Protein AF-A0A392QLF0-F1 (afdb_monomer_lite)

Structure (mmCIF, N/CA/C/O backbone):
data_AF-A0A392QLF0-F1
#
_entry.id   AF-A0A392QLF0-F1
#
loop_
_atom_site.group_PDB
_atom_site.id
_atom_site.type_symbol
_atom_site.label_atom_id
_atom_site.label_alt_id
_atom_site.label_comp_id
_atom_site.label_asym_id
_atom_site.label_entity_id
_atom_site.label_seq_id
_atom_site.pdbx_PDB_ins_code
_atom_site.Cartn_x
_atom_site.Cartn_y
_atom_site.Cartn_z
_atom_site.occupancy
_atom_site.B_iso_or_equiv
_atom_site.auth_seq_id
_atom_site.auth_comp_id
_atom_site.auth_asym_id
_atom_site.auth_atom_id
_atom_site.pdbx_PDB_model_num
ATOM 1 N N . MET A 1 1 ? -29.404 33.894 15.252 1.00 40.09 1 MET A N 1
ATOM 2 C CA . MET A 1 1 ? -28.135 34.049 14.511 1.00 40.09 1 MET A CA 1
ATOM 3 C C . MET A 1 1 ? -27.230 32.893 14.909 1.00 40.09 1 MET A C 1
ATOM 5 O O . MET A 1 1 ? -26.677 32.927 15.997 1.00 40.09 1 MET A O 1
ATOM 9 N N . GLY A 1 2 ? -27.186 31.824 14.110 1.00 49.44 2 GLY A N 1
ATOM 10 C CA . GLY A 1 2 ? -26.257 30.713 14.334 1.00 49.44 2 GLY A CA 1
ATOM 11 C C . GLY A 1 2 ? -24.897 31.095 13.766 1.00 49.44 2 GLY A C 1
ATOM 12 O O . GLY A 1 2 ? -24.815 31.505 12.610 1.00 49.44 2 GLY A O 1
ATOM 13 N N . THR A 1 3 ? -23.852 31.056 14.583 1.00 54.81 3 THR A N 1
ATOM 14 C CA . THR A 1 3 ? -22.486 31.307 14.132 1.00 54.81 3 THR A CA 1
ATOM 15 C C . THR A 1 3 ? -22.033 30.119 13.283 1.00 54.81 3 THR A C 1
ATOM 17 O O . THR A 1 3 ? -21.970 28.990 13.759 1.00 54.81 3 THR A O 1
ATOM 20 N N . ASN A 1 4 ? -21.751 30.363 12.004 1.00 55.31 4 ASN A N 1
ATOM 21 C CA . ASN A 1 4 ? -21.114 29.386 11.125 1.00 55.31 4 ASN A CA 1
ATOM 22 C C . ASN A 1 4 ? -19.633 29.316 11.509 1.00 55.31 4 ASN A C 1
ATOM 24 O O . ASN A 1 4 ? -18.834 30.135 11.057 1.00 55.31 4 ASN A O 1
ATOM 28 N N . TRP A 1 5 ? -19.267 28.383 12.385 1.00 60.12 5 TRP A N 1
ATOM 29 C CA . TRP A 1 5 ? -17.862 28.097 12.656 1.00 60.12 5 TRP A CA 1
ATOM 30 C C . TRP A 1 5 ? -17.313 27.303 11.475 1.00 60.12 5 TRP A C 1
ATOM 32 O O . TRP A 1 5 ? -17.669 26.142 11.277 1.00 60.12 5 TRP A O 1
ATOM 42 N N . THR A 1 6 ? -16.456 27.930 10.673 1.00 64.31 6 THR A N 1
ATOM 43 C CA . THR A 1 6 ? -15.661 27.224 9.670 1.00 64.31 6 THR A CA 1
ATOM 44 C C . THR A 1 6 ? -14.697 26.307 10.419 1.00 64.31 6 THR A C 1
ATOM 46 O O . THR A 1 6 ? -13.679 26.763 10.938 1.00 64.31 6 THR A O 1
ATOM 49 N N . LEU A 1 7 ? -15.033 25.020 10.536 1.00 65.25 7 LEU A N 1
ATOM 50 C CA . LEU A 1 7 ? -14.115 24.001 11.039 1.00 65.25 7 LEU A CA 1
ATOM 51 C C . LEU A 1 7 ? -12.945 23.899 10.053 1.00 65.25 7 LEU A C 1
ATOM 53 O O . LEU A 1 7 ? -13.033 23.225 9.030 1.00 65.25 7 LEU A O 1
ATOM 57 N N . ALA A 1 8 ? -11.857 24.611 10.340 1.00 70.12 8 ALA A N 1
ATOM 58 C CA . ALA A 1 8 ? -10.604 24.459 9.622 1.00 70.12 8 ALA A CA 1
ATOM 59 C C . ALA A 1 8 ? -9.987 23.118 10.036 1.00 70.12 8 ALA A C 1
ATOM 61 O O . ALA A 1 8 ? -9.342 23.011 11.079 1.00 70.12 8 ALA A O 1
ATOM 62 N N . GLY A 1 9 ? -10.230 22.074 9.242 1.00 67.69 9 GLY A N 1
ATOM 63 C CA . GLY A 1 9 ? -9.486 20.828 9.366 1.00 67.69 9 GLY A CA 1
ATOM 64 C C . GLY A 1 9 ? -8.004 21.126 9.156 1.00 67.69 9 GLY A C 1
ATOM 65 O O . GLY A 1 9 ? -7.614 21.604 8.094 1.00 67.69 9 GLY A O 1
ATOM 66 N N . LYS A 1 10 ? -7.183 20.899 10.182 1.00 74.62 10 LYS A N 1
ATOM 67 C CA . LYS A 1 10 ? -5.729 20.992 10.069 1.00 74.62 10 LYS A CA 1
ATOM 68 C C . LYS A 1 10 ? -5.209 19.605 9.728 1.00 74.62 10 LYS A C 1
ATOM 70 O O . LYS A 1 10 ? -5.340 18.693 10.541 1.00 74.62 10 LYS A O 1
ATOM 75 N N . GLU A 1 11 ? -4.639 19.448 8.539 1.00 71.06 11 GLU A N 1
ATOM 76 C CA . GLU A 1 11 ? -3.872 18.247 8.221 1.00 71.06 11 GLU A CA 1
ATOM 77 C C . GLU A 1 11 ? -2.691 18.147 9.197 1.00 71.06 11 GLU A C 1
ATOM 79 O O . GLU A 1 11 ? -1.948 19.109 9.416 1.00 71.06 11 GLU A O 1
ATOM 84 N N . VAL A 1 12 ? -2.569 17.002 9.864 1.00 63.72 12 VAL A N 1
ATOM 85 C CA . VAL A 1 12 ? -1.446 16.707 10.752 1.00 63.72 12 VAL A CA 1
ATOM 86 C C . VAL A 1 12 ? -0.616 15.643 10.049 1.00 63.72 12 VAL A C 1
ATOM 88 O O . VAL A 1 12 ? -1.173 14.605 9.682 1.00 63.72 12 VAL A O 1
ATOM 91 N N . PRO A 1 13 ? 0.690 15.872 9.825 1.00 62.00 13 PRO A N 1
ATOM 92 C CA . PRO A 1 13 ? 1.537 14.842 9.250 1.00 62.00 13 PRO A CA 1
ATOM 93 C C . PRO A 1 13 ? 1.526 13.622 10.170 1.00 62.00 13 PRO A C 1
ATOM 95 O O . PRO A 1 13 ? 1.575 13.757 11.393 1.00 62.00 13 PRO A O 1
ATOM 98 N N . ILE A 1 14 ? 1.494 12.423 9.591 1.00 60.53 14 ILE A N 1
ATOM 99 C CA . ILE A 1 14 ? 1.734 11.199 10.357 1.00 60.53 14 ILE A CA 1
ATOM 100 C C . ILE A 1 14 ? 3.232 11.178 10.684 1.00 60.53 14 ILE A C 1
ATOM 102 O O . ILE A 1 14 ? 4.050 10.682 9.911 1.00 60.53 14 ILE A O 1
ATOM 106 N N . ILE A 1 15 ? 3.597 11.812 11.799 1.00 50.50 15 ILE A N 1
ATOM 107 C CA . ILE A 1 15 ? 4.962 11.837 12.326 1.00 50.50 15 ILE A CA 1
ATOM 108 C C . ILE A 1 15 ? 5.329 10.397 12.708 1.00 50.50 15 ILE A C 1
ATOM 110 O O . ILE A 1 15 ? 4.610 9.771 13.482 1.00 50.50 15 ILE A O 1
ATOM 114 N N . GLY A 1 16 ? 6.429 9.863 12.168 1.00 55.97 16 GLY A N 1
ATOM 115 C CA . GLY A 1 16 ? 6.985 8.589 12.637 1.00 55.97 16 GLY A CA 1
ATOM 116 C C . GLY A 1 16 ? 7.229 7.503 11.592 1.00 55.97 16 GLY A C 1
ATOM 117 O O . GLY A 1 16 ? 7.421 6.355 11.990 1.00 55.97 16 GLY A O 1
ATOM 118 N N . SER A 1 17 ? 7.283 7.804 10.286 1.00 57.53 17 SER A N 1
ATOM 119 C CA . SER A 1 17 ? 7.717 6.796 9.292 1.00 57.53 17 SER A CA 1
ATOM 120 C C . SER A 1 17 ? 9.123 6.249 9.594 1.00 57.53 17 SER A C 1
ATOM 122 O O . SER A 1 17 ? 9.430 5.097 9.304 1.00 57.53 17 SER A O 1
ATOM 124 N N . ASP A 1 18 ? 9.951 7.074 10.219 1.00 65.94 18 ASP A N 1
ATOM 125 C CA . ASP A 1 18 ? 11.298 6.826 10.724 1.00 65.94 18 ASP A CA 1
ATOM 126 C C . ASP A 1 18 ? 11.337 5.941 11.988 1.00 65.94 18 ASP A C 1
ATOM 128 O O . ASP A 1 18 ? 12.380 5.381 12.312 1.00 65.94 18 ASP A O 1
ATOM 132 N N . SER A 1 19 ? 10.199 5.736 12.663 1.00 75.38 19 SER A N 1
ATOM 133 C CA . SER A 1 19 ? 10.060 4.816 13.807 1.00 75.38 19 SER A CA 1
ATOM 134 C C . SER A 1 19 ? 9.382 3.486 13.453 1.00 75.38 19 SER A C 1
ATOM 136 O O . SER A 1 19 ? 9.258 2.611 14.317 1.00 75.38 19 SER A O 1
ATOM 138 N N . VAL A 1 20 ? 8.931 3.308 12.205 1.00 85.69 20 VAL A N 1
ATOM 139 C CA . VAL A 1 20 ? 8.296 2.061 11.764 1.00 85.69 20 VAL A CA 1
ATOM 140 C C . VAL A 1 20 ? 9.348 0.963 11.656 1.00 85.69 20 VAL A C 1
ATOM 142 O O . VAL A 1 20 ? 10.322 1.070 10.911 1.00 85.69 20 VAL A O 1
ATOM 145 N N . ARG A 1 21 ? 9.122 -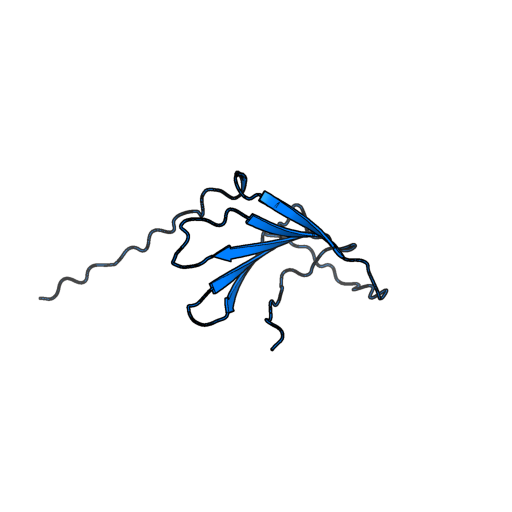0.145 12.364 1.00 89.81 21 ARG A N 1
ATOM 146 C CA . ARG A 1 21 ? 9.902 -1.370 12.179 1.00 89.81 21 ARG A CA 1
ATOM 147 C C . ARG A 1 21 ? 9.354 -2.136 10.978 1.00 89.81 21 ARG A C 1
ATOM 149 O O . ARG A 1 21 ? 8.256 -2.689 11.044 1.00 89.81 21 ARG A O 1
ATOM 156 N N . TRP A 1 22 ? 10.123 -2.163 9.897 1.00 92.25 22 TRP A N 1
ATOM 157 C CA . TRP A 1 22 ? 9.745 -2.844 8.662 1.00 92.25 22 TRP A CA 1
ATOM 158 C C . TRP A 1 22 ? 10.063 -4.334 8.714 1.00 92.25 22 TRP A C 1
ATOM 160 O O . TRP A 1 22 ? 11.141 -4.739 9.148 1.00 92.25 22 TRP A O 1
ATOM 170 N N . THR A 1 23 ? 9.117 -5.144 8.247 1.00 95.12 23 THR A N 1
ATOM 171 C CA . THR A 1 23 ? 9.382 -6.520 7.825 1.00 95.12 23 THR A CA 1
ATOM 172 C C . THR A 1 23 ? 9.483 -6.533 6.308 1.00 95.12 23 THR A C 1
ATOM 174 O O . THR A 1 23 ? 8.507 -6.248 5.612 1.00 95.12 23 THR A O 1
ATOM 177 N N . ASP A 1 24 ? 10.680 -6.832 5.818 1.00 94.88 24 ASP A N 1
ATOM 178 C CA . ASP A 1 24 ? 10.992 -6.890 4.396 1.00 94.88 24 ASP A CA 1
ATOM 179 C C . ASP A 1 24 ? 10.567 -8.221 3.783 1.00 94.88 24 ASP A C 1
ATOM 181 O O . ASP A 1 24 ? 10.898 -9.293 4.292 1.00 94.88 24 ASP A O 1
ATOM 185 N N . LEU A 1 25 ? 9.851 -8.143 2.666 1.00 94.62 25 LEU A N 1
ATOM 186 C CA . LEU A 1 25 ? 9.343 -9.281 1.917 1.00 94.62 25 LEU A CA 1
ATOM 187 C C . LEU A 1 25 ? 9.746 -9.117 0.452 1.00 94.62 25 LEU A C 1
ATOM 189 O O . LEU A 1 25 ? 9.420 -8.119 -0.186 1.00 94.62 25 LEU A O 1
ATOM 193 N N . SER A 1 26 ? 10.451 -10.099 -0.103 1.00 92.50 26 SER A N 1
ATOM 194 C CA . SER A 1 26 ? 10.736 -10.145 -1.536 1.00 92.50 26 SER A CA 1
ATOM 195 C C . SER A 1 26 ? 9.650 -10.935 -2.259 1.00 92.50 26 SER A C 1
ATOM 197 O O . SER A 1 26 ? 9.319 -12.064 -1.890 1.00 92.50 26 SER A O 1
ATOM 199 N N . VAL A 1 27 ? 9.088 -10.348 -3.313 1.00 88.50 27 VAL A N 1
ATOM 200 C CA . VAL A 1 27 ? 8.111 -11.034 -4.159 1.00 88.50 27 VAL A CA 1
ATOM 201 C C . VAL A 1 27 ? 8.865 -11.724 -5.288 1.00 88.50 27 VAL A C 1
ATOM 203 O O . VAL A 1 27 ? 9.460 -11.079 -6.148 1.00 88.50 27 VAL A O 1
ATOM 206 N N . SER A 1 28 ? 8.858 -13.057 -5.276 1.00 80.75 28 SER A N 1
ATOM 207 C CA . SER A 1 28 ? 9.425 -13.847 -6.371 1.00 80.75 28 SER A CA 1
ATOM 208 C C . SER A 1 28 ? 8.498 -13.760 -7.581 1.00 80.75 28 SER A C 1
ATOM 210 O O . SER A 1 28 ? 7.306 -14.043 -7.465 1.00 80.75 28 SER A O 1
ATOM 212 N N . SER A 1 29 ? 9.021 -13.370 -8.746 1.00 69.06 29 SER A N 1
ATOM 213 C CA . SER A 1 29 ? 8.218 -13.369 -9.971 1.00 69.06 29 SER A CA 1
ATOM 214 C C . SER A 1 29 ? 7.861 -14.803 -10.351 1.00 69.06 29 SER A C 1
ATOM 216 O O . SER A 1 29 ? 8.756 -15.614 -10.578 1.00 69.06 29 SER A O 1
ATOM 218 N N . SER A 1 30 ? 6.569 -15.124 -10.440 1.00 62.25 30 SER A N 1
ATOM 219 C CA . SER A 1 30 ? 6.106 -16.425 -10.946 1.00 62.25 30 SER A CA 1
ATOM 220 C C . SER A 1 30 ? 5.665 -16.3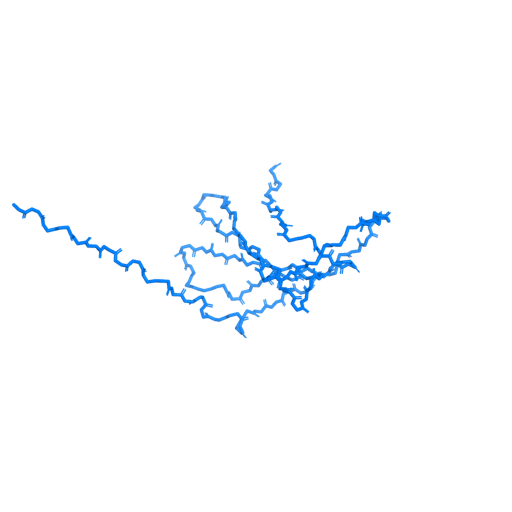68 -12.414 1.00 62.25 30 SER A C 1
ATOM 222 O O . SER A 1 30 ? 5.220 -17.378 -12.959 1.00 62.25 30 SER A O 1
ATOM 224 N N . SER A 1 31 ? 5.768 -15.222 -13.090 1.00 56.38 31 SER A N 1
ATOM 225 C CA . SER A 1 31 ? 5.410 -15.092 -14.505 1.00 56.38 31 SER A CA 1
ATOM 226 C C . SER A 1 31 ? 6.096 -13.882 -15.126 1.00 56.38 31 SER A C 1
ATOM 228 O O . SER A 1 31 ? 6.018 -12.777 -14.595 1.00 56.38 31 SER A O 1
ATOM 230 N N . ASN A 1 32 ? 6.746 -14.091 -16.271 1.00 53.91 32 ASN A N 1
ATOM 231 C CA . ASN A 1 32 ? 7.326 -13.043 -17.107 1.00 53.91 32 ASN A CA 1
ATOM 232 C C . ASN A 1 32 ? 6.206 -12.210 -17.753 1.00 53.91 32 ASN A C 1
ATOM 234 O O . ASN A 1 32 ? 5.988 -12.292 -18.958 1.00 53.91 32 ASN A O 1
ATOM 238 N N . ILE A 1 33 ? 5.460 -11.434 -16.969 1.00 57.91 33 ILE A N 1
ATOM 239 C CA . ILE A 1 33 ? 4.653 -10.355 -17.531 1.00 57.91 33 ILE A CA 1
ATOM 240 C C . ILE A 1 33 ? 5.587 -9.159 -17.660 1.00 57.91 33 ILE A C 1
ATOM 242 O O . ILE A 1 33 ? 5.797 -8.396 -16.719 1.00 57.91 33 ILE A O 1
ATOM 246 N N . THR A 1 34 ? 6.197 -9.036 -18.835 1.00 51.81 34 THR A N 1
ATOM 247 C CA . THR A 1 34 ? 6.783 -7.779 -19.290 1.00 51.81 34 THR A CA 1
ATOM 248 C C . THR A 1 34 ? 5.626 -6.814 -19.504 1.00 51.81 34 THR A C 1
ATOM 250 O O . THR A 1 34 ? 4.975 -6.836 -20.548 1.00 51.81 34 THR A O 1
ATOM 253 N N . VAL A 1 35 ? 5.307 -6.015 -18.489 1.00 56.12 35 VAL A N 1
ATOM 254 C CA . VAL A 1 35 ? 4.468 -4.839 -18.705 1.00 56.12 35 VAL A CA 1
ATOM 255 C C . VAL A 1 35 ? 5.368 -3.833 -19.408 1.00 56.12 35 VAL A C 1
ATOM 257 O O . VAL A 1 35 ? 6.167 -3.156 -18.770 1.00 56.12 35 VAL A O 1
ATOM 260 N N . ASP A 1 36 ? 5.289 -3.808 -20.738 1.00 51.03 36 ASP A N 1
ATOM 261 C CA . ASP A 1 36 ? 5.849 -2.736 -21.558 1.00 51.03 36 ASP A CA 1
ATOM 262 C C . ASP A 1 36 ? 4.951 -1.512 -21.367 1.00 51.03 36 ASP A C 1
ATOM 264 O O . ASP A 1 36 ? 4.000 -1.252 -22.102 1.00 51.03 36 ASP A O 1
ATOM 268 N N . GLY A 1 37 ? 5.150 -0.857 -20.236 1.00 54.53 37 GLY A N 1
ATOM 269 C CA . GLY A 1 37 ? 4.428 0.330 -19.844 1.00 54.53 37 GLY A CA 1
ATOM 270 C C . GLY A 1 37 ? 5.415 1.209 -19.120 1.00 54.53 37 GLY A C 1
ATOM 271 O O . GLY A 1 37 ? 5.996 0.785 -18.125 1.00 54.53 37 GLY A O 1
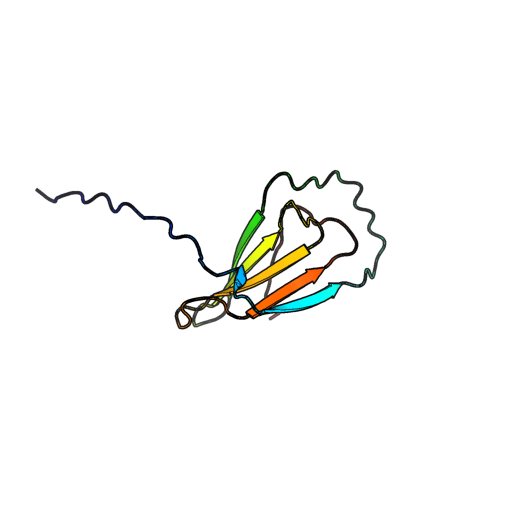ATOM 272 N N . ASP A 1 38 ? 5.598 2.418 -19.635 1.00 54.88 38 ASP A N 1
ATOM 273 C CA . ASP A 1 38 ? 6.309 3.515 -18.990 1.00 54.88 38 ASP A CA 1
ATOM 274 C C . ASP A 1 38 ? 5.579 3.883 -17.684 1.00 54.88 38 ASP A C 1
ATOM 276 O O . ASP A 1 38 ? 4.877 4.886 -17.586 1.00 54.88 38 ASP A O 1
ATOM 280 N N . SER A 1 39 ? 5.640 3.007 -16.677 1.00 59.34 39 SER A N 1
ATOM 281 C CA . SER A 1 39 ? 5.047 3.217 -15.361 1.00 59.34 39 SER A CA 1
ATOM 282 C C . SER A 1 39 ? 5.985 4.112 -14.562 1.00 59.34 39 SER A C 1
ATOM 284 O O . SER A 1 39 ? 6.560 3.718 -13.544 1.00 59.34 39 SER A O 1
ATOM 286 N N . THR A 1 40 ? 6.201 5.322 -15.069 1.00 65.31 40 THR A N 1
ATOM 287 C CA . THR A 1 40 ? 6.992 6.337 -14.390 1.00 65.31 40 THR A CA 1
ATOM 288 C C . THR A 1 40 ? 6.163 6.882 -13.238 1.00 65.31 40 THR A C 1
ATOM 290 O O . THR A 1 40 ? 5.225 7.662 -13.392 1.00 65.31 40 THR A O 1
ATOM 293 N N . ILE A 1 41 ? 6.483 6.422 -12.031 1.00 74.75 41 ILE A N 1
ATOM 294 C CA . ILE A 1 41 ? 5.958 7.025 -10.811 1.00 74.75 41 ILE A CA 1
ATOM 295 C C . ILE A 1 41 ? 6.618 8.403 -10.681 1.00 74.75 41 ILE A C 1
ATOM 297 O O . ILE A 1 41 ? 7.778 8.514 -10.293 1.00 74.75 41 ILE A O 1
ATOM 301 N N . THR A 1 42 ? 5.887 9.456 -11.049 1.00 81.56 42 THR A N 1
ATOM 302 C CA . THR A 1 42 ? 6.363 10.850 -10.968 1.00 81.56 42 THR A CA 1
ATOM 303 C C . THR A 1 42 ? 6.313 11.400 -9.544 1.00 81.56 42 THR A C 1
ATOM 305 O O . THR A 1 42 ? 7.131 12.236 -9.160 1.00 81.56 42 THR A O 1
ATOM 308 N N . ASP A 1 43 ? 5.372 10.893 -8.749 1.00 88.44 43 ASP A N 1
ATOM 309 C CA . ASP A 1 43 ? 5.021 11.379 -7.418 1.00 88.44 43 ASP A CA 1
ATOM 310 C C . ASP A 1 43 ? 4.741 10.210 -6.483 1.00 88.44 43 ASP A C 1
ATOM 312 O O . ASP A 1 43 ? 4.304 9.150 -6.931 1.00 88.44 43 ASP A O 1
ATOM 316 N N . ASP A 1 44 ? 4.942 10.421 -5.185 1.00 90.12 44 ASP A N 1
ATOM 317 C CA . ASP A 1 44 ? 4.583 9.431 -4.175 1.00 90.12 44 ASP A CA 1
ATOM 318 C C . ASP A 1 44 ? 3.076 9.146 -4.234 1.00 90.12 44 ASP A C 1
ATOM 320 O O . ASP A 1 44 ? 2.251 10.050 -4.404 1.00 90.12 44 ASP A O 1
ATOM 324 N N . ARG A 1 45 ? 2.702 7.871 -4.116 1.00 91.38 45 ARG A N 1
ATOM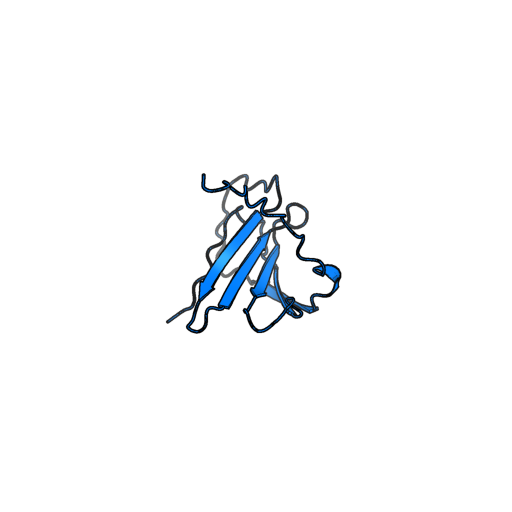 325 C CA . ARG A 1 45 ? 1.304 7.429 -4.164 1.00 91.38 45 ARG A CA 1
ATOM 326 C C . ARG A 1 45 ? 0.941 6.711 -2.890 1.00 91.38 45 ARG A C 1
ATOM 328 O O . ARG A 1 45 ? 1.708 5.896 -2.393 1.00 91.38 45 ARG A O 1
ATOM 335 N N . ALA A 1 46 ? -0.248 6.993 -2.385 1.00 91.62 46 ALA A N 1
ATOM 336 C CA . ALA A 1 46 ? -0.792 6.308 -1.234 1.00 91.62 46 ALA A CA 1
ATOM 337 C C . ALA A 1 46 ? -2.312 6.246 -1.325 1.00 91.62 46 ALA A C 1
ATOM 339 O O . ALA A 1 46 ? -2.957 7.128 -1.894 1.00 91.62 46 ALA A O 1
ATOM 340 N N . SER A 1 47 ? -2.884 5.210 -0.733 1.00 91.94 47 SER A N 1
ATOM 341 C CA . SER A 1 47 ? -4.313 5.139 -0.458 1.00 91.94 47 SER A CA 1
ATOM 342 C C . SER A 1 47 ? -4.544 4.206 0.722 1.00 91.94 47 SER A C 1
ATOM 344 O O . SER A 1 47 ? -3.597 3.658 1.291 1.00 91.94 47 SER A O 1
ATOM 346 N N . PHE A 1 48 ? -5.801 4.036 1.109 1.00 89.81 48 PHE A N 1
ATOM 347 C CA . PHE A 1 48 ? -6.168 3.160 2.206 1.00 89.81 48 PHE A CA 1
ATOM 348 C C . PHE A 1 48 ? -7.367 2.286 1.854 1.00 89.81 48 PHE A C 1
ATOM 350 O O . PHE A 1 48 ? -8.159 2.603 0.970 1.00 89.81 48 PHE A O 1
ATOM 357 N N . SER A 1 49 ? -7.496 1.186 2.581 1.00 89.81 49 SER A N 1
ATOM 358 C CA . SER A 1 49 ? -8.662 0.311 2.586 1.00 89.81 49 SER A CA 1
ATOM 359 C C . SER A 1 49 ? -9.087 0.073 4.030 1.00 89.81 49 SER A C 1
ATOM 361 O O . SER A 1 49 ? -8.243 0.039 4.926 1.00 89.81 49 SER A O 1
ATOM 363 N N . VAL A 1 50 ? -10.388 -0.066 4.268 1.00 90.31 50 VAL A N 1
ATOM 364 C CA . VAL A 1 50 ? -10.937 -0.353 5.599 1.00 90.31 50 VAL A CA 1
ATOM 365 C C . VAL A 1 50 ? -11.355 -1.812 5.634 1.00 90.31 50 VAL A C 1
ATOM 367 O O . VAL A 1 50 ? -12.069 -2.272 4.746 1.00 90.31 50 VAL A O 1
ATOM 370 N N . ILE A 1 51 ? -10.910 -2.536 6.656 1.00 87.88 51 ILE A N 1
ATOM 371 C CA . ILE A 1 51 ? -11.228 -3.950 6.847 1.00 87.88 51 ILE A CA 1
ATOM 372 C C . ILE A 1 51 ? -11.696 -4.221 8.278 1.00 87.88 51 ILE A C 1
ATOM 374 O O . ILE A 1 51 ? -11.234 -3.584 9.224 1.00 87.88 51 ILE A O 1
ATOM 378 N N . GLY A 1 52 ? -12.556 -5.229 8.429 1.00 85.88 52 GLY A N 1
ATOM 379 C CA . GLY A 1 52 ? -12.985 -5.748 9.729 1.00 85.88 52 GLY A CA 1
ATOM 380 C C . GLY A 1 52 ? -13.991 -4.876 10.487 1.00 85.88 52 GLY A C 1
ATOM 381 O O . GLY A 1 52 ? -14.373 -3.795 10.047 1.00 85.88 52 GLY A O 1
ATOM 382 N N . ASP A 1 53 ? -14.410 -5.401 11.639 1.00 86.12 53 ASP A N 1
ATOM 383 C CA . ASP A 1 53 ? -15.246 -4.740 12.642 1.00 86.12 53 ASP A CA 1
ATOM 384 C C . ASP A 1 53 ? -14.711 -5.133 14.039 1.00 86.12 53 ASP A C 1
ATOM 386 O O . ASP A 1 53 ? -14.748 -6.322 14.376 1.00 86.12 53 ASP A O 1
ATOM 390 N N . PRO A 1 54 ? -14.124 -4.210 14.831 1.00 85.88 54 PRO A N 1
ATOM 391 C CA . PRO A 1 54 ? -13.989 -2.769 14.588 1.00 85.88 54 PRO A CA 1
ATOM 392 C C . PRO A 1 54 ? -13.052 -2.430 13.408 1.00 85.88 54 PRO A C 1
ATOM 394 O O . PRO A 1 54 ? -12.192 -3.240 13.056 1.00 85.88 54 PRO A O 1
ATOM 397 N N . PRO A 1 55 ? -13.191 -1.235 12.796 1.00 88.00 55 PRO A N 1
ATOM 398 C CA . PRO A 1 55 ? -12.494 -0.891 11.561 1.00 88.00 55 PRO A CA 1
ATOM 399 C C . PRO A 1 55 ? -10.979 -0.756 11.752 1.00 88.00 55 PRO A C 1
ATOM 401 O O . PRO A 1 55 ? -10.497 0.033 12.574 1.00 88.00 55 PRO A O 1
ATOM 404 N N . THR A 1 56 ? -10.240 -1.466 10.905 1.00 88.44 56 THR A N 1
ATOM 405 C CA . THR A 1 56 ? -8.793 -1.344 10.727 1.00 88.44 56 THR A CA 1
ATOM 406 C C . THR A 1 56 ? -8.506 -0.733 9.361 1.00 88.44 56 THR A C 1
ATOM 408 O O . THR A 1 56 ? -9.009 -1.202 8.340 1.00 88.44 56 THR A O 1
ATOM 411 N N . TYR A 1 57 ? -7.678 0.305 9.329 1.00 89.12 57 TYR A N 1
ATOM 412 C CA . TYR A 1 57 ? -7.287 1.003 8.112 1.00 89.12 57 TYR A CA 1
ATOM 413 C C . TYR A 1 57 ? -5.933 0.474 7.649 1.00 89.12 57 TYR A C 1
ATOM 415 O O . TYR A 1 57 ? -4.922 0.631 8.332 1.00 89.12 57 TYR A O 1
ATOM 423 N N . LEU A 1 58 ? -5.908 -0.144 6.476 1.00 90.25 58 LEU A N 1
ATOM 424 C CA . LEU A 1 58 ? -4.685 -0.562 5.808 1.00 90.25 58 LEU A CA 1
ATOM 425 C C . LEU A 1 58 ? -4.278 0.504 4.802 1.00 90.25 58 LEU A C 1
ATOM 427 O O . LEU A 1 58 ? -4.998 0.743 3.838 1.00 90.25 58 LEU A O 1
ATOM 431 N N . ILE A 1 59 ? -3.128 1.130 5.016 1.00 91.19 59 ILE A N 1
ATOM 432 C CA . ILE A 1 59 ? -2.575 2.156 4.131 1.00 91.19 59 ILE A CA 1
ATOM 433 C C . ILE A 1 59 ? -1.479 1.527 3.288 1.00 91.19 59 ILE A C 1
ATOM 435 O O . ILE A 1 59 ? -0.518 0.999 3.848 1.00 91.19 59 ILE A O 1
ATOM 439 N N . TRP A 1 60 ? -1.576 1.643 1.965 1.00 93.19 60 TRP A N 1
ATOM 440 C CA . TRP A 1 60 ? -0.439 1.380 1.089 1.00 93.19 60 TRP A CA 1
ATOM 441 C C . TRP A 1 60 ? 0.250 2.671 0.667 1.00 93.19 60 TRP A C 1
ATOM 443 O O . TRP A 1 60 ? -0.401 3.706 0.503 1.00 93.19 60 TRP A O 1
ATOM 453 N N . ARG A 1 61 ? 1.565 2.592 0.453 1.00 92.44 61 ARG A N 1
ATOM 454 C CA . ARG A 1 61 ? 2.386 3.675 -0.098 1.00 92.44 61 ARG A CA 1
ATOM 455 C C . ARG A 1 61 ? 3.379 3.134 -1.122 1.00 92.44 61 ARG A C 1
ATOM 457 O O . ARG A 1 61 ? 3.942 2.060 -0.927 1.00 92.44 61 ARG A O 1
ATOM 464 N N . ILE A 1 62 ? 3.612 3.900 -2.178 1.00 92.50 62 ILE A N 1
ATOM 465 C CA . ILE A 1 62 ? 4.646 3.672 -3.185 1.00 92.50 62 ILE A CA 1
ATOM 466 C C . ILE A 1 62 ? 5.433 4.973 -3.313 1.00 92.50 62 ILE A C 1
ATOM 468 O O . ILE A 1 62 ? 4.868 6.017 -3.644 1.00 92.50 62 ILE A O 1
ATOM 472 N N . HIS A 1 63 ? 6.732 4.909 -3.033 1.00 90.56 63 HIS A N 1
ATOM 473 C CA . HIS A 1 63 ? 7.619 6.071 -3.095 1.00 90.56 63 HIS A CA 1
ATOM 474 C C . HIS A 1 63 ? 8.212 6.203 -4.490 1.00 90.56 63 HIS A C 1
ATOM 476 O O . HIS A 1 63 ? 8.744 5.232 -5.030 1.00 90.56 63 HIS A O 1
ATOM 482 N N . LYS A 1 64 ? 8.234 7.413 -5.049 1.00 90.06 64 LYS A N 1
ATOM 483 C CA . LYS A 1 64 ? 8.841 7.664 -6.368 1.00 90.06 64 LYS A CA 1
ATOM 484 C C . LYS A 1 64 ? 10.333 7.332 -6.414 1.00 90.06 64 LYS A C 1
ATOM 486 O O . LYS A 1 64 ? 10.851 6.923 -7.445 1.00 90.06 64 LYS A O 1
ATOM 491 N N . ALA A 1 65 ? 11.025 7.475 -5.281 1.00 90.31 65 ALA A N 1
ATOM 492 C CA . ALA A 1 65 ? 12.442 7.137 -5.153 1.00 90.31 65 ALA A CA 1
ATOM 493 C C . ALA A 1 65 ? 12.699 5.619 -5.121 1.00 90.31 65 ALA A C 1
ATOM 495 O O . ALA A 1 65 ? 13.828 5.184 -5.333 1.00 90.31 65 ALA A O 1
ATOM 496 N N . GLN A 1 66 ? 11.670 4.815 -4.832 1.00 90.31 66 GLN A N 1
ATOM 497 C CA . GLN A 1 66 ? 11.742 3.355 -4.757 1.00 90.31 66 GLN A CA 1
ATOM 498 C C . GLN A 1 66 ? 10.506 2.747 -5.441 1.00 90.31 66 GLN A C 1
ATOM 500 O O . GLN A 1 66 ? 9.645 2.175 -4.773 1.00 90.31 66 GLN A O 1
ATOM 505 N N . PRO A 1 67 ? 10.398 2.860 -6.778 1.00 89.06 67 PRO A N 1
ATOM 506 C CA . PRO A 1 67 ? 9.166 2.544 -7.500 1.00 89.06 67 PRO A CA 1
ATOM 507 C C . PRO A 1 67 ? 8.810 1.052 -7.474 1.00 89.06 67 PRO A C 1
ATOM 509 O O . PRO A 1 67 ? 7.679 0.687 -7.751 1.00 89.06 67 PRO A O 1
ATOM 512 N N . GLN A 1 68 ? 9.756 0.179 -7.137 1.00 90.81 68 GLN A N 1
ATOM 513 C CA . GLN A 1 68 ? 9.557 -1.268 -6.994 1.00 90.81 68 GLN A CA 1
ATOM 514 C C . GLN A 1 68 ? 9.067 -1.690 -5.598 1.00 90.81 68 GLN A C 1
ATOM 516 O O . GLN A 1 68 ? 8.901 -2.880 -5.331 1.00 90.81 68 GLN A O 1
ATOM 521 N N . THR A 1 69 ? 8.901 -0.732 -4.688 1.00 92.56 69 THR A N 1
ATOM 522 C CA . THR A 1 69 ? 8.631 -0.988 -3.276 1.00 92.56 69 THR A CA 1
ATOM 523 C C . THR A 1 69 ? 7.207 -0.579 -2.922 1.00 92.56 69 THR A C 1
ATOM 525 O O . THR A 1 69 ? 6.818 0.573 -3.116 1.00 92.56 69 THR A O 1
ATOM 528 N N . LEU A 1 70 ? 6.450 -1.508 -2.338 1.00 93.44 70 LEU A N 1
ATOM 529 C CA . LEU A 1 70 ? 5.146 -1.246 -1.730 1.00 93.44 70 LEU A CA 1
ATOM 530 C C . LEU A 1 70 ? 5.276 -1.323 -0.211 1.00 93.44 70 LEU A C 1
ATOM 532 O O . LEU A 1 70 ? 5.629 -2.365 0.340 1.00 93.44 70 LEU A O 1
ATOM 536 N N . GLU A 1 71 ? 4.948 -0.240 0.475 1.00 94.00 71 GLU A N 1
ATOM 537 C CA . GLU A 1 71 ? 4.843 -0.220 1.930 1.00 94.00 71 GLU A CA 1
ATOM 538 C C . GLU A 1 71 ? 3.389 -0.380 2.356 1.00 94.00 71 GLU A C 1
ATOM 540 O O . GLU A 1 71 ? 2.500 0.245 1.780 1.00 94.00 71 GLU A O 1
ATOM 545 N N . LEU A 1 72 ? 3.155 -1.180 3.390 1.00 92.81 72 LEU A N 1
ATOM 546 C CA . LEU A 1 72 ? 1.845 -1.426 3.972 1.00 92.81 72 LEU A CA 1
ATOM 547 C C . LEU A 1 72 ? 1.884 -1.149 5.476 1.00 92.81 72 LEU A C 1
ATOM 549 O O . LEU A 1 72 ? 2.711 -1.707 6.204 1.00 92.81 72 LEU A O 1
ATOM 553 N N . LEU A 1 73 ? 0.970 -0.301 5.937 1.00 90.88 73 LEU A N 1
ATOM 554 C CA . LEU A 1 73 ? 0.831 0.109 7.331 1.00 90.88 73 LEU A CA 1
ATOM 555 C C . LEU A 1 73 ? -0.583 -0.166 7.833 1.00 90.88 73 LEU A C 1
ATOM 557 O O . LEU A 1 73 ? -1.558 0.012 7.107 1.00 90.88 73 LEU A O 1
ATOM 561 N N . GLU A 1 74 ? -0.684 -0.546 9.101 1.00 88.56 74 GLU A N 1
ATOM 562 C CA . GLU A 1 74 ? -1.953 -0.749 9.795 1.00 88.56 74 GLU A CA 1
ATOM 563 C C . GLU A 1 74 ? -2.209 0.405 10.769 1.00 88.56 74 GLU A C 1
ATOM 565 O O . GLU A 1 74 ? -1.402 0.660 11.667 1.00 88.56 74 GLU A O 1
ATOM 570 N N . LEU A 1 75 ? -3.356 1.069 10.628 1.00 87.00 75 LEU A N 1
ATOM 571 C CA . LEU A 1 75 ? -3.880 2.030 11.591 1.00 87.00 75 LEU A CA 1
ATOM 572 C C . LEU A 1 75 ? -5.173 1.505 12.210 1.00 87.00 75 LEU A C 1
ATOM 574 O O . LEU A 1 75 ? -6.063 1.005 11.525 1.00 87.00 75 LEU A O 1
ATOM 578 N N . THR A 1 76 ? -5.299 1.670 13.520 1.00 84.19 76 THR A N 1
ATOM 579 C CA . THR A 1 76 ? -6.492 1.290 14.286 1.00 84.19 76 THR A CA 1
ATOM 580 C C . THR A 1 76 ? -6.808 2.398 15.276 1.00 84.19 76 THR A C 1
ATOM 582 O O . THR A 1 76 ? -5.897 3.060 15.766 1.00 84.19 76 THR A O 1
ATOM 585 N N . ALA A 1 77 ? -8.083 2.590 15.615 1.00 81.19 77 ALA A N 1
ATOM 586 C CA . ALA A 1 77 ? -8.491 3.639 16.556 1.00 81.19 77 ALA A CA 1
ATOM 587 C C . ALA A 1 77 ? -7.872 3.483 17.962 1.00 81.19 77 ALA A C 1
ATOM 589 O O . ALA A 1 77 ? -7.803 4.444 18.721 1.00 81.19 77 ALA A O 1
ATOM 590 N N . SER A 1 78 ? -7.416 2.278 18.315 1.00 77.88 78 SER A N 1
ATOM 591 C CA . SER A 1 78 ? -6.789 1.969 19.603 1.00 77.88 78 SER A CA 1
ATOM 592 C C . SER A 1 78 ? -5.279 2.225 19.645 1.00 77.88 78 SER A C 1
ATOM 594 O O . SER A 1 78 ? -4.689 2.149 20.724 1.00 77.88 78 SER A O 1
ATOM 596 N N . LYS A 1 79 ? -4.633 2.515 18.507 1.00 74.31 79 LYS A N 1
ATOM 597 C CA . LYS A 1 79 ? -3.188 2.760 18.416 1.00 74.31 79 LYS A CA 1
ATOM 598 C C . LYS A 1 79 ? -2.933 4.141 17.824 1.00 74.31 79 LYS A C 1
ATOM 600 O O . LYS A 1 79 ? -3.388 4.449 16.733 1.00 74.31 79 LYS A O 1
ATOM 605 N N . GLU A 1 80 ? -2.143 4.942 18.529 1.00 69.81 80 GLU A N 1
ATOM 606 C CA . GLU A 1 80 ? -1.844 6.323 18.137 1.00 69.81 80 GLU A CA 1
ATOM 607 C C . GLU A 1 80 ? -1.041 6.407 16.823 1.00 69.81 80 GLU A C 1
ATOM 609 O O . GLU A 1 80 ? -1.352 7.225 15.964 1.00 69.81 80 GLU A O 1
ATOM 614 N N . PHE A 1 81 ? -0.050 5.520 16.633 1.00 77.31 81 PHE A N 1
ATOM 615 C CA . PHE A 1 81 ? 0.812 5.480 15.443 1.00 77.31 81 PHE A CA 1
ATOM 616 C C . PHE A 1 81 ? 1.192 4.044 15.045 1.00 77.31 81 PHE A C 1
ATOM 618 O O . PHE A 1 81 ? 1.369 3.187 15.925 1.00 77.31 81 PHE A O 1
ATOM 625 N N . PRO A 1 82 ? 1.375 3.763 13.740 1.00 80.81 82 PRO A N 1
ATOM 626 C CA . PRO A 1 82 ? 1.814 2.458 13.278 1.00 80.81 82 PRO A CA 1
ATOM 627 C C . PRO A 1 82 ? 3.283 2.267 13.668 1.00 80.81 82 PRO A C 1
ATOM 629 O O . PRO A 1 82 ? 4.152 3.035 13.270 1.00 80.81 82 PRO A O 1
ATOM 632 N N . ARG A 1 83 ? 3.573 1.242 14.474 1.00 83.56 83 ARG A N 1
ATOM 633 C CA . ARG A 1 83 ? 4.948 0.931 14.925 1.00 83.56 83 ARG A CA 1
ATOM 634 C C . ARG A 1 83 ? 5.624 -0.158 14.098 1.00 83.56 83 ARG A C 1
ATOM 636 O O . ARG A 1 83 ? 6.831 -0.361 14.204 1.00 83.56 83 ARG A O 1
ATOM 643 N N . VAL A 1 84 ? 4.838 -0.879 13.311 1.00 87.69 84 VAL A N 1
ATOM 644 C CA . VAL A 1 84 ? 5.272 -1.988 12.466 1.00 87.69 84 VAL A CA 1
ATOM 645 C C . VAL A 1 84 ? 4.622 -1.843 11.098 1.00 87.69 84 VAL A C 1
ATOM 647 O O . VAL A 1 84 ? 3.506 -1.331 10.996 1.00 87.69 84 VAL A O 1
ATOM 650 N N . GLY A 1 85 ? 5.325 -2.282 10.063 1.00 91.38 85 GLY A N 1
ATOM 651 C CA . GLY A 1 85 ? 4.842 -2.242 8.688 1.00 91.38 85 GLY A CA 1
ATOM 652 C C . GLY A 1 85 ? 5.451 -3.361 7.858 1.00 91.38 85 GLY A C 1
ATOM 653 O O . GLY A 1 85 ? 6.485 -3.931 8.221 1.00 91.38 85 GLY A O 1
ATOM 654 N N . LEU A 1 86 ? 4.809 -3.672 6.738 1.00 93.88 86 LEU A N 1
ATOM 655 C CA . LEU A 1 86 ? 5.341 -4.601 5.746 1.00 93.88 86 LEU A CA 1
ATOM 656 C C . LEU A 1 86 ? 5.900 -3.817 4.567 1.00 93.88 86 LEU A C 1
ATOM 658 O O . LEU A 1 86 ? 5.297 -2.832 4.138 1.00 93.88 86 LEU A O 1
ATOM 662 N N . ARG A 1 87 ? 7.034 -4.265 4.035 1.00 94.62 87 ARG A N 1
ATOM 663 C CA . ARG A 1 87 ? 7.641 -3.685 2.841 1.00 94.62 87 ARG A CA 1
ATOM 664 C C . ARG A 1 87 ? 7.868 -4.779 1.813 1.00 94.62 87 ARG A C 1
ATOM 666 O O . ARG A 1 87 ? 8.679 -5.674 2.028 1.00 94.62 87 ARG A O 1
ATOM 673 N N . PHE A 1 88 ? 7.129 -4.711 0.716 1.00 94.31 88 PHE A N 1
ATOM 674 C CA . PHE A 1 88 ? 7.226 -5.652 -0.387 1.00 94.31 88 PHE A CA 1
ATOM 675 C C . PHE A 1 88 ? 8.132 -5.074 -1.466 1.00 94.31 88 PHE A C 1
ATOM 677 O O . PHE A 1 88 ? 7.857 -3.995 -1.989 1.00 94.31 88 PHE A O 1
A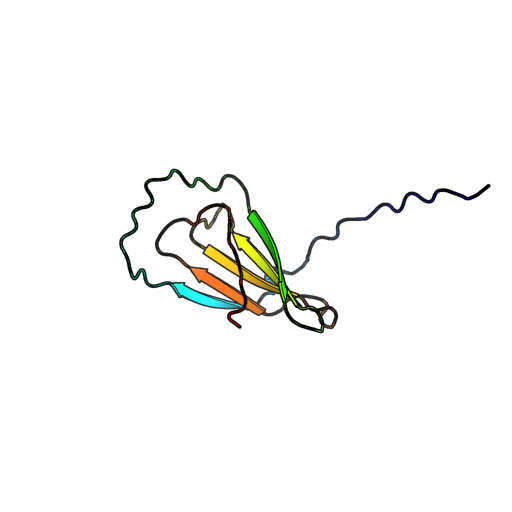TOM 684 N N . THR A 1 89 ? 9.179 -5.809 -1.819 1.00 93.88 89 THR A N 1
ATOM 685 C CA . THR A 1 89 ? 10.073 -5.466 -2.925 1.00 93.88 89 THR A CA 1
ATOM 686 C C . THR A 1 89 ? 9.755 -6.363 -4.109 1.00 93.88 89 THR A C 1
ATOM 688 O O . THR A 1 89 ? 9.886 -7.590 -4.031 1.00 93.88 89 THR A O 1
ATOM 691 N N . PHE A 1 90 ? 9.337 -5.736 -5.201 1.00 90.88 90 PHE A N 1
ATOM 692 C CA . PHE A 1 90 ? 9.033 -6.390 -6.464 1.00 90.88 90 PHE A CA 1
ATOM 693 C C . PHE A 1 90 ? 10.255 -6.344 -7.393 1.00 90.88 90 PHE A C 1
ATOM 695 O O . PHE A 1 90 ? 11.118 -5.481 -7.241 1.00 90.88 90 PHE A O 1
ATOM 702 N N . PRO A 1 91 ? 10.357 -7.269 -8.359 1.00 88.69 91 PRO A N 1
ATOM 703 C CA . PRO A 1 91 ? 11.467 -7.292 -9.313 1.00 88.69 91 PRO A CA 1
ATOM 704 C C . PRO A 1 91 ? 11.399 -6.159 -10.346 1.00 88.69 91 PRO A C 1
ATOM 706 O O . PRO A 1 91 ? 12.418 -5.810 -10.929 1.00 88.69 91 PRO A O 1
ATOM 709 N N . ASN A 1 92 ? 10.207 -5.601 -10.573 1.00 86.94 92 ASN A N 1
ATOM 710 C CA . ASN A 1 92 ? 9.958 -4.515 -11.514 1.00 86.94 92 ASN A CA 1
ATOM 711 C C . ASN A 1 92 ? 9.307 -3.336 -10.785 1.00 86.94 92 ASN A C 1
ATOM 713 O O . ASN A 1 92 ? 8.711 -3.510 -9.718 1.00 86.94 92 ASN A O 1
ATOM 717 N N . ALA A 1 93 ? 9.386 -2.149 -11.389 1.00 87.31 93 ALA A N 1
ATOM 718 C CA . ALA A 1 93 ? 8.648 -0.983 -10.923 1.00 87.31 93 ALA A CA 1
ATOM 719 C C . ALA A 1 93 ? 7.141 -1.280 -10.861 1.00 87.31 93 ALA A C 1
ATOM 721 O O . ALA A 1 93 ? 6.579 -1.951 -11.728 1.00 87.31 93 ALA A O 1
ATOM 722 N N . LEU A 1 94 ? 6.500 -0.782 -9.811 1.00 87.12 94 LEU A N 1
ATOM 723 C CA . LEU A 1 94 ? 5.068 -0.888 -9.612 1.00 87.12 94 LEU A CA 1
ATOM 724 C C . LEU A 1 94 ? 4.339 0.147 -10.460 1.00 87.12 94 LEU A C 1
ATOM 726 O O . LEU A 1 94 ? 4.836 1.239 -10.734 1.00 87.12 94 LEU A O 1
ATOM 730 N N . TYR A 1 95 ? 3.101 -0.178 -10.811 1.00 86.00 95 TYR A N 1
ATOM 731 C CA . TYR A 1 95 ? 2.177 0.825 -11.310 1.00 86.00 95 TYR A CA 1
ATOM 732 C C . TYR A 1 95 ? 1.783 1.776 -10.159 1.00 86.00 95 TYR A C 1
ATOM 734 O O . TYR A 1 95 ? 1.687 1.331 -9.014 1.00 86.00 95 TYR A O 1
ATOM 742 N N . PRO A 1 96 ? 1.493 3.068 -10.412 1.00 85.31 96 PRO A N 1
ATOM 743 C CA . PRO A 1 96 ? 1.058 4.032 -9.391 1.00 85.31 96 PRO A CA 1
ATOM 744 C C . PRO A 1 96 ? -0.346 3.781 -8.783 1.00 85.31 96 PRO A C 1
ATOM 746 O O . PRO A 1 96 ? -1.017 4.729 -8.366 1.00 85.31 96 PRO A O 1
ATOM 749 N N . PHE A 1 97 ? -0.811 2.530 -8.732 1.00 84.38 97 PHE A N 1
ATOM 750 C CA . PHE A 1 97 ? -1.987 2.093 -7.980 1.00 84.38 97 PHE A CA 1
ATOM 751 C C . PHE A 1 97 ? -1.715 0.736 -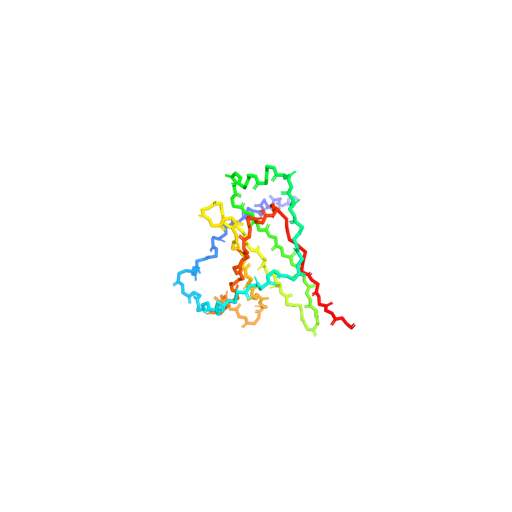7.327 1.00 84.38 97 PHE A C 1
ATOM 753 O O . PHE A 1 97 ? -1.011 -0.104 -7.885 1.00 84.38 97 PHE A O 1
ATOM 760 N N . ALA A 1 98 ? -2.340 0.494 -6.177 1.00 84.81 98 ALA A N 1
ATOM 761 C CA . ALA A 1 98 ? -2.414 -0.823 -5.562 1.00 84.81 98 ALA A CA 1
ATOM 762 C C . ALA A 1 98 ? -3.819 -1.060 -4.996 1.00 84.81 98 ALA A C 1
ATOM 764 O O . ALA A 1 98 ? -4.473 -0.137 -4.505 1.00 84.81 98 ALA A O 1
ATOM 765 N N . PHE A 1 99 ? -4.270 -2.312 -5.048 1.00 84.06 99 PHE A N 1
ATOM 766 C CA . PHE A 1 99 ? -5.500 -2.759 -4.402 1.00 84.06 99 PHE A CA 1
ATOM 767 C C . PHE A 1 99 ? -5.135 -3.725 -3.283 1.00 84.06 99 PHE A C 1
ATOM 769 O O . PHE A 1 99 ? -4.416 -4.697 -3.507 1.00 84.06 99 PHE A O 1
ATOM 776 N N . ILE A 1 100 ? -5.629 -3.448 -2.078 1.00 83.38 100 ILE A N 1
ATOM 777 C CA . ILE A 1 100 ? -5.505 -4.356 -0.940 1.00 83.38 100 ILE A CA 1
ATOM 778 C C . ILE A 1 100 ? -6.883 -4.934 -0.668 1.00 83.38 100 ILE A C 1
ATOM 780 O O . ILE A 1 100 ? -7.832 -4.195 -0.397 1.00 83.38 100 ILE A O 1
ATOM 784 N N . CYS A 1 101 ? -6.965 -6.257 -0.683 1.00 75.50 101 CYS A N 1
ATOM 785 C CA . CYS A 1 101 ? -8.168 -6.988 -0.330 1.00 75.50 101 CYS A CA 1
ATOM 786 C C . CYS A 1 101 ? -7.836 -7.979 0.781 1.00 75.50 101 CYS A C 1
ATOM 788 O O . CYS A 1 101 ? -6.771 -8.599 0.783 1.00 75.50 101 CYS A O 1
ATOM 790 N N . LYS A 1 102 ? -8.765 -8.142 1.721 1.00 73.94 102 LYS A N 1
ATOM 791 C CA . LYS A 1 102 ? -8.762 -9.298 2.610 1.00 73.94 102 LYS A CA 1
ATOM 792 C C . LYS A 1 102 ? -9.354 -10.467 1.823 1.00 73.94 102 LYS A C 1
ATOM 794 O O . LYS A 1 102 ? -10.409 -10.308 1.220 1.00 73.94 102 LYS A O 1
ATOM 799 N N . ASN A 1 103 ? -8.670 -11.606 1.813 1.00 75.38 103 ASN A N 1
ATOM 800 C CA . ASN A 1 103 ? -9.258 -12.839 1.305 1.00 75.38 103 ASN A CA 1
ATOM 801 C C . ASN A 1 103 ? -10.256 -13.346 2.358 1.00 75.38 103 ASN A C 1
ATOM 803 O O . ASN A 1 103 ? -9.838 -13.629 3.484 1.00 75.38 103 ASN A O 1
ATOM 807 N N . GLU A 1 104 ? -11.545 -13.370 2.023 1.00 58.25 104 GLU A N 1
ATOM 808 C CA . GLU A 1 104 ? -12.604 -13.974 2.850 1.00 58.25 104 GLU A CA 1
ATOM 809 C C . GLU A 1 104 ? -12.827 -15.442 2.492 1.00 58.25 104 GLU A C 1
ATOM 811 O O . GLU A 1 104 ? -12.740 -15.784 1.289 1.00 58.25 104 GLU A O 1
#

Secondary structure (DSSP, 8-state):
--------------TTGGG-EEEEEE----S-----------S-EEEEEEETTTTEEEEEEEETTEEEEEEEEEEETT-SS--EEEEEEPSSPPPS--------

InterPro domains:
  IPR021717 Nucleoporin Nup120/160 [PTHR21286] (1-104)

pLDDT: mean 79.03, std 14.3, range [40.09, 95.12]

Radius of gyration: 17.37 Å; chains: 1; bounding box: 41×50×41 Å

Sequence (104 aa):
MGTNWTLAGKEVPIIGSDSVRWTDLSVSSSSNITVDGDSTITDDRASFSVIGDPPTYLIWRIHKAQPQTLELLELTASKEFPRVGLRFTFPNALYPFAFICKNE

Organism: NCBI:txid97028

Foldseek 3Di:
DDDPPPPPDDDDPQPDPVQADEDEDEDDDPDPPPPPDPLQPPAKAKDWDWDDVVTKIWMWIAGNVQQQKIKIFIDDPVDPHTNYIYIYGYPDGDHRDDDDDDDD